Protein AF-A0A351LZL3-F1 (afdb_monomer_lite)

Secondary structure (DSSP, 8-state):
---------S----HHHHHHHHHHH-GGGTGGG--GGG--SHHHHHHHHHHHHSSSHHHHHHHS-HHHHHHHHHHHHS--TT--HHHHHHHHHHHHHHHHHHHHHHHHHHHS-HHHHHHHHHHHHHHHHHTTS--S-GGGGHHHHHHHHHHHTT-S--

pLDDT: mean 90.13, std 15.14, range [32.72, 98.19]

Sequence (158 aa):
MDTGSRVVGPGHLTPEHQALRLLVHRPEEIRDHLVAALFDDPLNRAALGALCDHEDLHSAMEAGDGVVADLLGRLAVQDASDDEPRGILSRLLFLAAERAAVALEAEARLSGDLATYQPSISYLRTWIIGLREAPSDLATIQPLLRWLVDYSEGRVDA

Radius of gyration: 17.65 Å; chains: 1; bounding box: 40×54×44 Å

Structure (mmCIF, N/CA/C/O backbone):
data_AF-A0A351LZL3-F1
#
_entry.id   AF-A0A351LZL3-F1
#
loop_
_atom_site.group_PDB
_atom_site.id
_atom_site.type_symbol
_atom_site.label_atom_id
_atom_site.label_alt_id
_atom_site.label_comp_id
_atom_site.label_asym_id
_atom_site.label_entity_id
_atom_site.label_seq_id
_atom_site.pdbx_PDB_ins_code
_atom_site.Cartn_x
_atom_site.Cartn_y
_atom_site.Cartn_z
_atom_site.occupancy
_atom_site.B_iso_or_equiv
_atom_site.auth_seq_id
_atom_site.auth_comp_id
_atom_site.auth_asym_id
_atom_site.auth_atom_id
_atom_site.pdbx_PDB_model_num
ATOM 1 N N . MET A 1 1 ? -4.016 42.709 -3.988 1.00 40.66 1 MET A N 1
ATOM 2 C CA . MET A 1 1 ? -3.979 41.631 -2.982 1.00 40.66 1 MET A CA 1
ATOM 3 C C . MET A 1 1 ? -3.705 40.357 -3.738 1.00 40.66 1 MET A C 1
ATOM 5 O O . MET A 1 1 ? -4.473 39.999 -4.619 1.00 40.66 1 MET A O 1
ATOM 9 N N . ASP A 1 2 ? -2.522 39.825 -3.484 1.00 34.44 2 ASP A N 1
ATOM 10 C CA . ASP A 1 2 ? -1.861 38.759 -4.220 1.00 34.44 2 ASP A CA 1
ATOM 11 C C . ASP A 1 2 ? -2.610 37.440 -3.982 1.00 34.44 2 ASP A C 1
ATOM 13 O O . ASP A 1 2 ? -2.621 36.910 -2.870 1.00 34.44 2 ASP A O 1
ATOM 17 N N . THR A 1 3 ? -3.321 36.948 -4.995 1.00 39.84 3 THR A N 1
ATOM 18 C CA . THR A 1 3 ? -3.832 35.575 -4.985 1.00 39.84 3 THR A CA 1
ATOM 19 C C . THR A 1 3 ? -2.668 34.711 -5.419 1.00 39.84 3 THR A C 1
ATOM 21 O O . THR A 1 3 ? -2.424 34.521 -6.605 1.00 39.84 3 THR A O 1
ATOM 24 N N . GLY A 1 4 ? -1.894 34.265 -4.428 1.00 32.72 4 GLY A N 1
ATOM 25 C CA . GLY A 1 4 ? -0.757 33.384 -4.627 1.00 32.72 4 GLY A CA 1
ATOM 26 C C . GLY A 1 4 ? -1.191 32.111 -5.343 1.00 32.72 4 GLY A C 1
ATOM 27 O O . GLY A 1 4 ? -1.610 31.141 -4.712 1.00 32.72 4 GLY A O 1
ATOM 28 N N . SER A 1 5 ? -1.063 32.121 -6.669 1.00 38.97 5 SER A N 1
ATOM 29 C CA . SER A 1 5 ? -0.881 30.929 -7.481 1.00 38.97 5 SER A CA 1
ATOM 30 C C . SER A 1 5 ? 0.218 30.110 -6.820 1.00 38.97 5 SER A C 1
ATOM 32 O O . SER A 1 5 ? 1.394 30.471 -6.883 1.00 38.97 5 SER A O 1
ATOM 34 N N . ARG A 1 6 ? -0.152 29.006 -6.160 1.00 43.00 6 ARG A N 1
ATOM 35 C CA . ARG A 1 6 ? 0.808 27.946 -5.853 1.00 43.00 6 ARG A CA 1
ATOM 36 C C . ARG A 1 6 ? 1.287 27.430 -7.198 1.00 43.00 6 ARG A C 1
ATOM 38 O O . ARG A 1 6 ? 0.608 26.642 -7.846 1.00 43.00 6 ARG A O 1
ATOM 45 N N . VAL A 1 7 ? 2.445 27.923 -7.614 1.00 38.62 7 VAL A N 1
ATOM 46 C CA . VAL A 1 7 ? 3.257 27.307 -8.651 1.00 38.62 7 VAL A CA 1
ATOM 47 C C . VAL A 1 7 ? 3.543 25.893 -8.157 1.00 38.62 7 VAL A C 1
ATOM 49 O O . VAL A 1 7 ? 4.369 25.681 -7.272 1.00 38.62 7 VAL A O 1
ATOM 52 N N . VAL A 1 8 ? 2.777 24.926 -8.660 1.00 45.59 8 VAL A N 1
ATOM 53 C CA . VAL A 1 8 ? 3.135 23.516 -8.572 1.00 45.59 8 VAL A CA 1
ATOM 54 C C . VAL A 1 8 ? 4.369 23.394 -9.458 1.00 45.59 8 VAL A C 1
ATOM 56 O O . VAL A 1 8 ? 4.268 23.474 -10.681 1.00 45.59 8 VAL A O 1
ATOM 59 N N . GLY A 1 9 ? 5.545 23.314 -8.829 1.00 35.56 9 GLY A N 1
ATOM 60 C CA . GLY A 1 9 ? 6.779 22.908 -9.504 1.00 35.56 9 GLY A CA 1
ATOM 61 C C . GLY A 1 9 ? 6.600 21.538 -10.175 1.00 35.56 9 GLY A C 1
ATOM 62 O O . GLY A 1 9 ? 5.548 20.921 -9.992 1.00 35.56 9 GLY A O 1
ATOM 63 N N . PRO A 1 10 ? 7.580 21.056 -10.962 1.00 41.34 10 PRO A N 1
ATOM 64 C CA . PRO A 1 10 ? 7.443 19.811 -11.724 1.00 41.34 10 PRO A CA 1
ATOM 65 C C . PRO A 1 10 ? 6.851 18.718 -10.821 1.00 41.34 10 PRO A C 1
ATOM 67 O O . PRO A 1 10 ? 7.323 18.519 -9.704 1.00 41.34 10 PRO A O 1
ATOM 70 N N . GLY A 1 11 ? 5.714 18.169 -11.265 1.00 46.62 11 GLY A N 1
ATOM 71 C CA . GLY A 1 11 ? 4.645 17.643 -10.414 1.00 46.62 11 GLY A CA 1
ATOM 72 C C . GLY A 1 11 ? 5.118 16.790 -9.241 1.00 46.62 11 GLY A C 1
ATOM 73 O O . GLY A 1 11 ? 5.893 15.857 -9.419 1.00 46.62 11 GLY A O 1
ATOM 74 N N . HIS A 1 12 ? 4.618 17.094 -8.040 1.00 58.22 12 HIS A N 1
ATOM 75 C CA . HIS A 1 12 ? 4.830 16.254 -6.866 1.00 58.22 12 HIS A CA 1
ATOM 76 C C . HIS A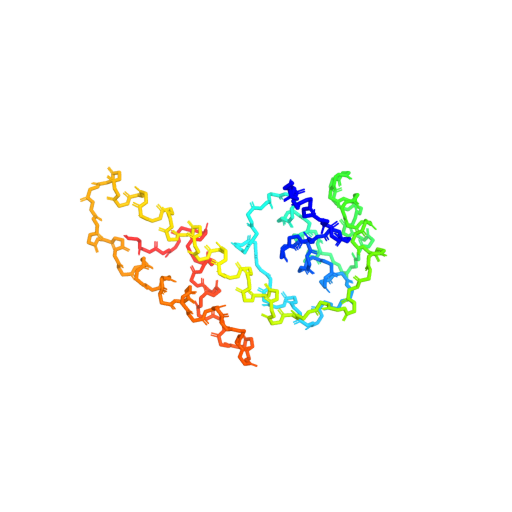 1 12 ? 4.192 14.885 -7.133 1.00 58.22 12 HIS A C 1
ATOM 78 O O . HIS A 1 12 ? 2.976 14.722 -7.009 1.00 58.22 12 HIS A O 1
ATOM 84 N N . LEU A 1 13 ? 5.004 13.932 -7.588 1.00 74.44 13 LEU A N 1
ATOM 85 C CA . LEU A 1 13 ? 4.596 12.547 -7.755 1.00 74.44 13 LEU A CA 1
ATOM 86 C C . LEU A 1 13 ? 4.073 12.043 -6.411 1.00 74.44 13 LEU A C 1
ATOM 88 O O . LEU A 1 13 ? 4.617 12.363 -5.355 1.00 74.44 13 LEU A O 1
ATOM 92 N N . THR A 1 14 ? 2.997 11.263 -6.444 1.00 91.94 14 THR A N 1
ATOM 93 C CA . THR A 1 14 ? 2.515 10.602 -5.229 1.00 91.94 14 THR A CA 1
ATOM 94 C C . THR A 1 14 ? 3.608 9.664 -4.695 1.00 91.94 14 THR A C 1
ATOM 96 O O . THR A 1 14 ? 4.338 9.099 -5.513 1.00 91.94 14 THR A O 1
ATOM 99 N N . PRO A 1 15 ? 3.645 9.368 -3.388 1.00 95.12 15 PRO A N 1
ATOM 100 C CA . PRO A 1 15 ? 4.584 8.400 -2.813 1.00 95.12 15 PRO A CA 1
ATOM 101 C C . PRO A 1 15 ? 4.572 7.028 -3.508 1.00 95.12 15 PRO A C 1
ATOM 103 O O . PRO A 1 15 ? 5.615 6.403 -3.643 1.00 95.12 15 PRO A O 1
ATOM 106 N N . GLU A 1 16 ? 3.414 6.585 -4.010 1.00 97.19 16 GLU A N 1
ATOM 107 C CA . GLU A 1 16 ? 3.283 5.340 -4.781 1.00 97.19 16 GLU A CA 1
ATOM 108 C C . GLU A 1 16 ? 4.069 5.390 -6.097 1.00 97.19 16 GLU A C 1
ATOM 110 O O . GLU A 1 16 ? 4.895 4.522 -6.355 1.00 97.19 16 GLU A O 1
ATOM 115 N N . HIS A 1 17 ? 3.883 6.442 -6.898 1.00 96.44 17 HIS A N 1
ATOM 116 C CA . HIS A 1 17 ? 4.671 6.676 -8.112 1.00 96.44 17 HIS A CA 1
ATOM 117 C C . HIS A 1 17 ? 6.175 6.775 -7.826 1.00 96.44 17 HIS A C 1
ATOM 119 O O . HIS A 1 17 ? 6.964 6.220 -8.585 1.00 96.44 17 HIS A O 1
ATOM 125 N N . GLN A 1 18 ? 6.577 7.450 -6.743 1.00 96.69 18 GLN A N 1
ATOM 126 C CA . GLN A 1 18 ? 7.989 7.516 -6.354 1.00 96.69 18 GLN A CA 1
ATOM 127 C C . GLN A 1 18 ? 8.533 6.129 -5.996 1.00 96.69 18 GLN A C 1
ATOM 129 O O . GLN A 1 18 ? 9.623 5.778 -6.425 1.00 96.69 18 GLN A O 1
ATOM 134 N N . ALA A 1 19 ? 7.764 5.312 -5.271 1.00 97.31 19 ALA A N 1
ATOM 135 C CA . ALA A 1 19 ? 8.158 3.948 -4.936 1.00 97.31 19 ALA A CA 1
ATOM 136 C C . ALA A 1 19 ? 8.277 3.046 -6.169 1.00 97.31 19 ALA A C 1
ATOM 138 O O . ALA A 1 19 ? 9.246 2.303 -6.276 1.00 97.31 19 ALA A O 1
ATOM 139 N N . LEU A 1 20 ? 7.334 3.127 -7.113 1.00 97.50 20 LEU A N 1
ATOM 140 C CA . LEU A 1 20 ? 7.407 2.369 -8.367 1.00 97.50 20 LEU A CA 1
ATOM 141 C C . LEU A 1 20 ? 8.580 2.833 -9.230 1.00 97.50 20 LEU A C 1
ATOM 143 O O . LEU A 1 20 ? 9.312 2.004 -9.759 1.00 97.50 20 LEU A O 1
ATOM 147 N N . ARG A 1 21 ? 8.801 4.149 -9.340 1.00 96.81 21 ARG A N 1
ATOM 148 C CA . ARG A 1 21 ? 9.969 4.707 -10.031 1.00 96.81 21 ARG A CA 1
ATOM 149 C C . ARG A 1 21 ? 11.258 4.192 -9.395 1.00 96.81 21 ARG A C 1
ATOM 151 O O . ARG A 1 21 ? 12.128 3.688 -10.095 1.00 96.81 21 ARG A O 1
ATOM 158 N N . LEU A 1 22 ? 11.361 4.263 -8.073 1.00 96.25 22 LEU A N 1
ATOM 159 C CA . LEU A 1 22 ? 12.517 3.763 -7.347 1.00 96.25 22 LEU A CA 1
ATOM 160 C C . LEU A 1 22 ? 12.711 2.255 -7.557 1.00 96.25 22 LEU A C 1
ATOM 162 O O . LEU A 1 22 ? 13.831 1.831 -7.797 1.00 96.25 22 LEU A O 1
ATOM 166 N N . LEU A 1 23 ? 11.639 1.459 -7.556 1.00 96.81 23 LEU A N 1
ATOM 167 C CA . LEU A 1 23 ? 11.695 0.021 -7.835 1.00 96.81 23 LEU A CA 1
ATOM 168 C C . LEU A 1 23 ? 12.197 -0.287 -9.255 1.00 96.81 23 LEU A C 1
ATOM 170 O O . LEU A 1 23 ? 12.903 -1.273 -9.444 1.00 96.81 23 LEU A O 1
ATOM 174 N N . VAL A 1 24 ? 11.858 0.546 -10.243 1.00 96.31 24 VAL A N 1
ATOM 175 C CA . VAL A 1 24 ? 12.344 0.404 -11.626 1.00 96.31 24 VAL A CA 1
ATOM 176 C C . VAL A 1 24 ? 13.842 0.704 -11.736 1.00 96.31 24 VAL A C 1
ATOM 178 O O . VAL A 1 24 ? 14.549 0.004 -12.455 1.00 96.31 24 VAL A O 1
ATOM 181 N N . HIS A 1 25 ? 14.330 1.734 -11.040 1.00 96.06 25 HIS A N 1
ATOM 182 C CA . HIS A 1 25 ? 15.710 2.219 -11.195 1.00 96.06 25 HIS A CA 1
ATOM 183 C C . HIS A 1 25 ? 16.710 1.621 -10.197 1.00 96.06 25 HIS A C 1
ATOM 185 O O . HIS A 1 25 ? 17.878 1.460 -10.538 1.00 96.06 25 HIS A O 1
ATOM 191 N N . ARG A 1 26 ? 16.276 1.348 -8.963 1.00 94.88 26 ARG A N 1
ATOM 192 C CA . ARG A 1 26 ? 17.094 0.918 -7.810 1.00 94.88 26 ARG A CA 1
ATOM 193 C C . ARG A 1 26 ? 16.338 -0.134 -6.974 1.00 94.88 26 ARG A C 1
ATOM 195 O O . ARG A 1 26 ? 16.003 0.115 -5.810 1.00 94.88 26 ARG A O 1
ATOM 202 N N . PRO A 1 27 ? 15.977 -1.293 -7.564 1.00 94.25 27 PRO A N 1
ATOM 203 C CA . PRO A 1 27 ? 15.101 -2.282 -6.932 1.00 94.25 27 PRO A CA 1
ATOM 204 C C . PRO A 1 27 ? 15.617 -2.788 -5.581 1.00 94.25 27 PRO A C 1
ATOM 206 O O . PRO A 1 27 ? 14.828 -2.980 -4.657 1.00 94.25 27 PRO A O 1
ATOM 209 N N . GLU A 1 28 ? 16.925 -2.977 -5.443 1.00 93.56 28 GLU A N 1
ATOM 210 C CA . GLU A 1 28 ? 17.590 -3.474 -4.237 1.00 93.56 28 GLU A CA 1
ATOM 211 C C . GLU A 1 28 ? 17.378 -2.595 -2.997 1.00 93.56 28 GLU A C 1
ATOM 213 O O . GLU A 1 28 ? 17.462 -3.093 -1.877 1.00 93.56 28 GLU A O 1
ATOM 218 N N . GLU A 1 29 ? 17.070 -1.306 -3.169 1.00 94.38 29 GLU A N 1
ATOM 219 C CA . GLU A 1 29 ? 16.880 -0.382 -2.047 1.00 94.38 29 GLU A CA 1
ATOM 220 C C . GLU A 1 29 ? 15.487 -0.478 -1.408 1.00 94.38 29 GLU A C 1
ATOM 222 O O . GLU A 1 29 ? 15.309 -0.070 -0.257 1.00 94.38 29 GLU A O 1
ATOM 227 N N . ILE A 1 30 ? 14.480 -0.981 -2.136 1.00 93.69 30 ILE A N 1
ATOM 228 C CA . ILE A 1 30 ? 13.077 -0.878 -1.703 1.00 93.69 30 ILE A CA 1
ATOM 229 C C . ILE A 1 30 ? 12.240 -2.149 -1.897 1.00 93.69 30 ILE A C 1
ATOM 231 O O . ILE A 1 30 ? 11.253 -2.319 -1.179 1.00 93.69 30 ILE A O 1
ATOM 235 N N . ARG A 1 31 ? 12.623 -3.058 -2.808 1.00 93.81 31 ARG A N 1
ATOM 236 C CA . ARG A 1 31 ? 11.820 -4.228 -3.220 1.00 93.81 31 ARG A CA 1
ATOM 237 C C . ARG A 1 31 ? 11.280 -5.035 -2.041 1.00 93.81 31 ARG A C 1
ATOM 239 O O . ARG A 1 31 ? 10.083 -5.292 -1.994 1.00 93.81 31 ARG A O 1
ATOM 246 N N . ASP A 1 32 ? 12.125 -5.347 -1.063 1.00 93.12 32 ASP A N 1
ATOM 247 C CA . ASP A 1 32 ? 11.763 -6.197 0.083 1.00 93.12 32 ASP A CA 1
ATOM 248 C C . ASP A 1 32 ? 10.723 -5.568 1.032 1.00 93.12 32 ASP A C 1
ATOM 250 O O . ASP A 1 32 ? 10.187 -6.241 1.914 1.00 93.12 32 ASP A O 1
ATOM 254 N N . HIS A 1 33 ? 10.428 -4.278 0.864 1.00 94.94 33 HIS A N 1
ATOM 255 C CA . HIS A 1 33 ? 9.513 -3.516 1.712 1.00 94.94 33 HIS A CA 1
ATOM 256 C C . HIS A 1 33 ? 8.228 -3.097 0.983 1.00 94.94 33 HIS A C 1
ATOM 258 O O . HIS A 1 33 ? 7.315 -2.572 1.625 1.00 94.94 33 HIS A O 1
ATOM 264 N N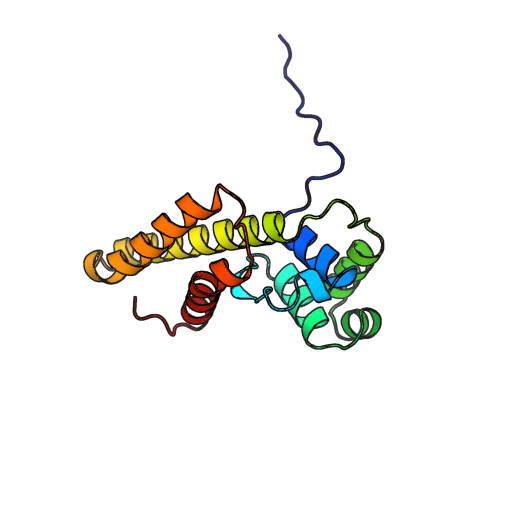 . LEU A 1 34 ? 8.134 -3.306 -0.336 1.00 96.31 34 LEU A N 1
ATOM 265 C CA . LEU A 1 34 ? 6.940 -2.965 -1.106 1.00 96.31 34 LEU A CA 1
ATOM 266 C C . LEU A 1 34 ? 5.964 -4.134 -1.138 1.00 96.31 34 LEU A C 1
ATOM 268 O O . LEU A 1 34 ? 6.244 -5.200 -1.672 1.00 96.31 34 LEU A O 1
ATOM 272 N N . VAL A 1 35 ? 4.775 -3.891 -0.596 1.00 95.62 35 VAL A N 1
ATOM 273 C CA . VAL A 1 35 ? 3.655 -4.833 -0.612 1.00 95.62 35 VAL A CA 1
ATOM 274 C C . VAL A 1 35 ? 2.403 -4.131 -1.119 1.00 95.62 35 VAL A C 1
ATOM 276 O O . VAL A 1 35 ? 2.226 -2.924 -0.928 1.00 95.62 35 VAL A O 1
ATOM 279 N N . ALA A 1 36 ? 1.495 -4.899 -1.718 1.00 96.12 36 ALA A N 1
ATOM 280 C CA . ALA A 1 36 ? 0.258 -4.392 -2.308 1.00 96.12 36 ALA A CA 1
ATOM 281 C C . ALA A 1 36 ? -0.611 -3.564 -1.337 1.00 96.12 36 ALA A C 1
ATOM 283 O O . ALA A 1 36 ? -1.298 -2.642 -1.774 1.00 96.12 36 ALA A O 1
ATOM 284 N N . ALA A 1 37 ? -0.551 -3.854 -0.029 1.00 96.25 37 ALA A N 1
ATOM 285 C CA . ALA A 1 37 ? -1.293 -3.142 1.016 1.00 96.25 37 ALA A CA 1
ATOM 286 C C . ALA A 1 37 ? -0.879 -1.664 1.183 1.00 96.25 37 ALA A C 1
ATOM 288 O O . ALA A 1 37 ? -1.656 -0.850 1.691 1.00 96.25 37 ALA A O 1
ATOM 289 N N . LEU A 1 38 ? 0.328 -1.287 0.741 1.00 97.56 38 LEU A N 1
ATOM 290 C CA . LEU A 1 38 ? 0.793 0.104 0.799 1.00 97.56 38 LEU A CA 1
ATOM 291 C C . LEU A 1 38 ? 0.123 0.993 -0.252 1.00 97.56 38 LEU A C 1
ATOM 293 O O . LEU A 1 38 ? -0.043 2.191 -0.022 1.00 97.56 38 LEU A O 1
ATOM 297 N N . PHE A 1 39 ? -0.293 0.396 -1.365 1.00 97.62 39 PHE A N 1
ATOM 298 C CA . PHE A 1 39 ? -0.859 1.085 -2.513 1.00 97.62 39 PHE A CA 1
ATOM 299 C C . PHE A 1 39 ? -2.373 1.168 -2.376 1.00 97.62 39 PHE A C 1
ATOM 301 O O . PHE A 1 39 ? -3.026 0.157 -2.117 1.00 97.62 39 PHE A O 1
ATOM 308 N N . ASP A 1 40 ? -2.935 2.358 -2.542 1.00 96.06 40 ASP A N 1
ATOM 309 C CA . ASP A 1 40 ? -4.377 2.587 -2.617 1.00 96.06 40 ASP A CA 1
ATOM 310 C C . ASP A 1 40 ? -4.862 2.452 -4.066 1.00 96.06 40 ASP A C 1
ATOM 312 O O . ASP A 1 40 ? -5.826 1.727 -4.336 1.00 96.06 40 ASP A O 1
ATOM 316 N N . ASP A 1 41 ? -4.127 3.066 -5.001 1.00 96.44 41 ASP A N 1
ATOM 317 C CA . ASP A 1 41 ? -4.470 3.098 -6.421 1.00 96.44 41 ASP A CA 1
ATOM 318 C C . ASP A 1 41 ? -4.349 1.693 -7.060 1.00 96.44 41 ASP A C 1
ATOM 320 O O . ASP A 1 41 ? -3.271 1.080 -7.032 1.00 96.44 41 ASP A O 1
ATOM 324 N N . PRO A 1 42 ? -5.434 1.155 -7.656 1.00 95.44 42 PRO A N 1
ATOM 325 C CA . PRO A 1 42 ? -5.415 -0.153 -8.306 1.00 95.44 42 PRO A CA 1
ATOM 326 C C . PRO A 1 42 ? -4.398 -0.280 -9.446 1.00 95.44 42 PRO A C 1
ATOM 328 O O . PRO A 1 42 ? -3.812 -1.351 -9.601 1.00 95.44 42 PRO A O 1
ATOM 331 N N . LEU A 1 43 ? -4.166 0.784 -10.222 1.00 96.25 43 LEU A N 1
ATOM 332 C CA . LEU A 1 43 ? -3.196 0.789 -11.319 1.00 96.25 43 LEU A CA 1
ATOM 333 C C . LEU A 1 43 ? -1.770 0.679 -10.775 1.00 96.25 43 LEU A C 1
ATOM 335 O O . LEU A 1 43 ? -0.978 -0.119 -11.272 1.00 96.25 43 LEU A O 1
ATOM 339 N N . ASN A 1 44 ? -1.451 1.429 -9.720 1.00 97.25 44 ASN A N 1
ATOM 340 C CA . ASN A 1 44 ? -0.131 1.361 -9.093 1.00 97.25 44 ASN A CA 1
ATOM 341 C C . ASN A 1 44 ? 0.117 -0.008 -8.447 1.00 97.25 44 ASN A C 1
ATOM 343 O O . ASN A 1 44 ? 1.224 -0.539 -8.526 1.00 97.25 44 ASN A O 1
ATOM 347 N N . ARG A 1 45 ? -0.921 -0.615 -7.858 1.00 96.69 45 ARG A N 1
ATOM 348 C CA . ARG A 1 45 ? -0.854 -1.981 -7.323 1.00 96.69 45 ARG A CA 1
ATOM 349 C C . ARG A 1 45 ? -0.622 -3.018 -8.426 1.00 96.69 45 ARG A C 1
ATOM 351 O O . ARG A 1 45 ? 0.178 -3.928 -8.233 1.00 96.69 45 ARG A O 1
ATOM 358 N N . ALA A 1 46 ? -1.284 -2.873 -9.574 1.00 96.69 46 ALA A N 1
ATOM 359 C CA . ALA A 1 46 ? -1.063 -3.739 -10.732 1.00 96.69 46 ALA A CA 1
ATOM 360 C C . ALA A 1 46 ? 0.362 -3.590 -11.291 1.00 96.69 46 ALA A C 1
ATOM 362 O O . ALA A 1 46 ? 1.016 -4.589 -11.579 1.00 96.69 46 ALA A O 1
ATOM 363 N N . ALA A 1 47 ? 0.876 -2.359 -11.366 1.00 97.06 47 ALA A N 1
ATOM 364 C CA . ALA A 1 47 ? 2.252 -2.092 -11.776 1.00 97.06 47 ALA A CA 1
ATOM 365 C C . ALA A 1 47 ? 3.288 -2.667 -10.794 1.00 97.06 47 ALA A C 1
ATOM 367 O O . ALA A 1 47 ? 4.283 -3.236 -11.238 1.00 97.06 47 ALA A O 1
ATOM 368 N N . LEU A 1 48 ? 3.046 -2.582 -9.477 1.00 97.50 48 LEU A N 1
ATOM 369 C CA . LEU A 1 48 ? 3.872 -3.269 -8.478 1.00 97.50 48 LEU A CA 1
ATOM 370 C C . LEU A 1 48 ? 3.894 -4.780 -8.737 1.00 97.50 48 LEU A C 1
ATOM 372 O O . LEU A 1 48 ? 4.971 -5.361 -8.794 1.00 97.50 48 LEU A O 1
ATOM 376 N N . GLY A 1 49 ? 2.719 -5.397 -8.910 1.00 96.19 49 GLY A N 1
ATOM 377 C CA . GLY A 1 49 ? 2.606 -6.829 -9.196 1.00 96.19 49 GLY A CA 1
ATOM 378 C C . GLY A 1 49 ? 3.413 -7.229 -10.429 1.00 96.19 49 GLY A C 1
ATOM 379 O O . GLY A 1 49 ? 4.268 -8.103 -10.344 1.00 96.19 49 GLY A O 1
ATOM 380 N N . ALA A 1 50 ? 3.248 -6.501 -11.538 1.00 96.44 50 ALA A N 1
ATOM 381 C CA . ALA A 1 50 ? 4.007 -6.743 -12.762 1.00 96.44 50 ALA A CA 1
ATOM 382 C C . ALA A 1 50 ? 5.531 -6.686 -12.539 1.00 96.44 50 ALA A C 1
ATOM 384 O O . ALA A 1 50 ? 6.245 -7.563 -13.020 1.00 96.44 50 ALA A O 1
ATOM 385 N N . LEU A 1 51 ? 6.028 -5.699 -11.781 1.00 96.25 51 LEU A N 1
ATOM 386 C CA . LEU A 1 51 ? 7.455 -5.553 -11.458 1.00 96.25 51 LEU A CA 1
ATOM 387 C C . LEU A 1 51 ? 7.986 -6.619 -10.486 1.00 96.25 51 LEU A C 1
ATOM 389 O O . LEU A 1 51 ? 9.180 -6.906 -10.498 1.00 96.25 51 LEU A O 1
ATOM 393 N N . CYS A 1 52 ? 7.136 -7.170 -9.619 1.00 94.19 52 CYS A N 1
ATOM 394 C CA . CYS A 1 52 ? 7.511 -8.228 -8.680 1.00 94.19 52 CYS A CA 1
ATOM 395 C C . CYS A 1 52 ? 7.478 -9.623 -9.319 1.00 94.19 52 CYS A C 1
ATOM 397 O O . CYS A 1 52 ? 8.287 -10.474 -8.952 1.00 94.19 52 CYS A O 1
ATOM 399 N N . ASP A 1 53 ? 6.569 -9.846 -10.268 1.00 94.94 53 ASP A N 1
ATOM 400 C CA . ASP A 1 53 ? 6.340 -11.151 -10.895 1.00 94.94 53 ASP A CA 1
ATOM 401 C C . ASP A 1 53 ? 7.299 -11.440 -12.064 1.00 94.94 53 ASP A C 1
ATOM 403 O O . ASP A 1 53 ? 7.380 -12.577 -12.532 1.00 94.94 53 ASP A O 1
ATOM 407 N N . HIS A 1 54 ? 8.038 -10.430 -12.536 1.00 94.56 54 HIS A N 1
ATOM 408 C CA . HIS A 1 54 ? 8.922 -10.529 -13.698 1.00 94.56 54 HIS A CA 1
ATOM 409 C C . HIS A 1 54 ? 10.355 -10.111 -13.3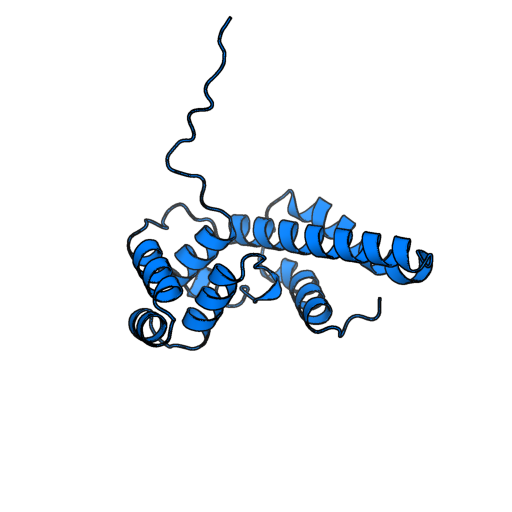60 1.00 94.56 54 HIS A C 1
ATOM 411 O O . HIS A 1 54 ? 10.602 -9.265 -12.504 1.00 94.56 54 HIS A O 1
ATOM 417 N N . GLU A 1 55 ? 11.318 -10.719 -14.054 1.00 87.56 55 GLU A N 1
ATOM 418 C CA . GLU A 1 55 ? 12.748 -10.502 -13.809 1.00 87.56 55 GLU A CA 1
ATOM 419 C C . GLU A 1 55 ? 13.217 -9.105 -14.242 1.00 87.56 55 GLU A C 1
ATOM 421 O O . GLU A 1 55 ? 14.052 -8.495 -13.572 1.00 87.56 55 GLU A O 1
ATOM 426 N N . ASP A 1 56 ? 12.652 -8.585 -15.334 1.00 92.31 56 ASP A N 1
ATOM 427 C CA . ASP A 1 56 ? 13.007 -7.291 -15.902 1.00 92.31 56 ASP A CA 1
ATOM 428 C C . ASP A 1 56 ? 11.785 -6.448 -16.296 1.00 92.31 56 ASP A C 1
ATOM 430 O O . ASP A 1 56 ? 10.656 -6.926 -16.441 1.00 92.31 56 ASP A O 1
ATOM 434 N N . LEU A 1 57 ? 12.039 -5.149 -16.471 1.00 92.62 57 LEU A N 1
ATOM 435 C CA . LEU A 1 57 ? 11.026 -4.157 -16.820 1.00 92.62 57 LEU A CA 1
ATOM 436 C C . LEU A 1 57 ? 10.331 -4.471 -18.151 1.00 92.62 57 LEU A C 1
ATOM 438 O O . LEU A 1 57 ? 9.134 -4.229 -18.281 1.00 92.62 57 LEU A O 1
ATOM 442 N N . HIS A 1 58 ? 11.065 -4.982 -19.141 1.00 93.62 58 HIS A N 1
ATOM 443 C CA . HIS A 1 58 ? 10.495 -5.252 -20.457 1.00 93.62 58 HIS A CA 1
ATOM 444 C C . HIS A 1 58 ? 9.443 -6.361 -20.372 1.00 93.62 58 HIS A C 1
ATOM 446 O O . HIS A 1 58 ? 8.328 -6.194 -20.860 1.00 93.62 58 HIS A O 1
ATOM 452 N N . SER A 1 59 ? 9.763 -7.439 -19.663 1.00 94.69 59 SER A N 1
ATOM 453 C CA . SER A 1 59 ? 8.856 -8.551 -19.390 1.00 94.69 59 SER A CA 1
ATOM 454 C C . SER A 1 59 ? 7.638 -8.100 -18.576 1.00 94.69 59 SER A C 1
ATOM 456 O O . SER A 1 59 ? 6.515 -8.489 -18.889 1.00 94.69 59 SER A O 1
ATOM 458 N N . ALA A 1 60 ? 7.835 -7.222 -17.585 1.00 94.44 60 ALA A N 1
ATOM 459 C CA . ALA A 1 60 ? 6.738 -6.631 -16.815 1.00 94.44 60 ALA A CA 1
ATOM 460 C C . ALA A 1 60 ? 5.787 -5.784 -17.687 1.00 94.44 60 ALA A C 1
ATOM 462 O O . ALA A 1 60 ? 4.573 -5.814 -17.489 1.00 94.44 60 ALA A O 1
ATOM 463 N N . MET A 1 61 ? 6.323 -5.041 -18.662 1.00 94.69 61 MET A N 1
ATOM 464 C CA . MET A 1 61 ? 5.525 -4.253 -19.608 1.00 94.69 61 MET A CA 1
ATOM 465 C C . MET A 1 61 ? 4.739 -5.133 -20.584 1.00 94.69 61 MET A C 1
ATOM 467 O O . MET A 1 61 ? 3.576 -4.843 -20.836 1.00 94.69 61 MET A O 1
ATOM 471 N N . GLU A 1 62 ? 5.345 -6.202 -21.108 1.00 94.38 62 GLU A N 1
ATOM 472 C CA . GLU A 1 62 ? 4.682 -7.132 -22.039 1.00 94.38 62 GLU A CA 1
ATOM 473 C C . GLU A 1 62 ? 3.547 -7.925 -21.374 1.00 94.38 62 GLU A C 1
ATOM 475 O O . GLU A 1 62 ? 2.544 -8.237 -22.015 1.00 94.38 62 GLU A O 1
ATOM 480 N N . ALA A 1 63 ? 3.696 -8.261 -20.090 1.00 89.94 63 ALA A N 1
ATOM 481 C CA . ALA A 1 63 ? 2.674 -8.977 -19.330 1.00 89.94 63 ALA A CA 1
ATOM 482 C C . ALA A 1 63 ? 1.550 -8.068 -18.802 1.00 89.94 63 ALA A C 1
ATOM 484 O O . ALA A 1 63 ? 0.448 -8.548 -18.523 1.00 89.94 63 ALA A O 1
ATOM 485 N N . GLY A 1 64 ? 1.830 -6.774 -18.629 1.00 86.50 64 GLY A N 1
ATOM 486 C CA . GLY A 1 64 ? 0.857 -5.782 -18.186 1.00 86.50 64 GLY A CA 1
ATOM 487 C C . GLY A 1 64 ? -0.207 -5.478 -19.242 1.00 86.50 64 GLY A C 1
ATOM 488 O O . GLY A 1 64 ? -0.019 -5.691 -20.439 1.00 86.50 64 GLY A O 1
ATOM 489 N N . ASP A 1 65 ? -1.342 -4.927 -18.808 1.00 90.50 65 ASP A N 1
ATOM 490 C CA . ASP A 1 65 ? -2.259 -4.295 -19.756 1.00 90.50 65 ASP A CA 1
ATOM 491 C C . ASP A 1 65 ? -1.646 -3.003 -20.333 1.00 90.50 65 ASP A C 1
ATOM 49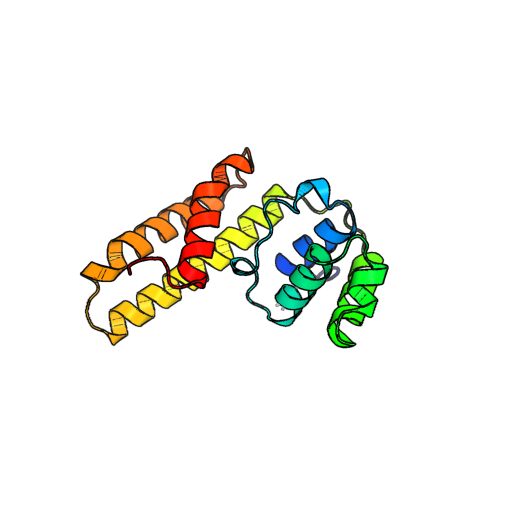3 O O . ASP A 1 65 ? -0.639 -2.489 -19.839 1.00 90.50 65 ASP A O 1
ATOM 497 N N . GLY A 1 66 ? -2.261 -2.448 -21.383 1.00 92.94 66 GLY A N 1
ATOM 498 C CA . GLY A 1 66 ? -1.729 -1.253 -22.047 1.00 92.94 66 GLY A CA 1
ATOM 499 C C . GLY A 1 66 ? -1.548 -0.050 -21.111 1.00 92.94 66 GLY A C 1
ATOM 500 O O . GLY A 1 66 ? -0.641 0.748 -21.318 1.00 92.94 66 GLY A O 1
ATOM 501 N N . VAL A 1 67 ? -2.351 0.066 -20.048 1.00 95.50 67 VAL A N 1
ATOM 502 C CA . VAL A 1 67 ? -2.260 1.183 -19.095 1.00 95.50 67 VAL A CA 1
ATOM 503 C C . VAL A 1 67 ? -1.100 0.973 -18.119 1.00 95.50 67 VAL A C 1
ATOM 505 O O . VAL A 1 67 ? -0.374 1.922 -17.812 1.00 95.50 67 VAL A O 1
ATOM 508 N N . VAL A 1 68 ? -0.895 -0.261 -17.651 1.00 96.25 68 VAL A N 1
ATOM 509 C CA . VAL A 1 68 ? 0.259 -0.647 -16.827 1.00 96.25 68 VAL A CA 1
ATOM 510 C C . VAL A 1 68 ? 1.554 -0.471 -17.617 1.00 96.25 68 VAL A C 1
ATOM 512 O O . VAL A 1 68 ? 2.478 0.173 -17.120 1.00 96.25 68 VAL A O 1
ATOM 515 N N . ALA A 1 69 ? 1.610 -0.963 -18.856 1.00 96.12 69 ALA A N 1
ATOM 516 C CA . ALA A 1 69 ? 2.772 -0.809 -19.729 1.00 96.12 69 ALA A CA 1
ATOM 517 C C . ALA A 1 69 ? 3.113 0.673 -19.969 1.00 96.12 69 ALA A C 1
ATOM 519 O O . ALA A 1 69 ? 4.271 1.074 -19.823 1.00 96.12 69 ALA A O 1
ATOM 520 N N . ASP A 1 70 ? 2.107 1.512 -20.242 1.00 96.81 70 ASP A N 1
ATOM 521 C CA . ASP A 1 70 ? 2.279 2.959 -20.412 1.00 96.81 70 ASP A CA 1
ATOM 522 C C . ASP A 1 70 ? 2.792 3.648 -19.136 1.00 96.81 70 ASP A C 1
ATOM 524 O O . ASP A 1 70 ? 3.621 4.564 -19.198 1.00 96.81 70 ASP A O 1
ATOM 528 N N . LEU A 1 71 ? 2.311 3.242 -17.957 1.00 96.50 71 LEU A N 1
ATOM 529 C CA . LEU A 1 71 ? 2.817 3.752 -16.682 1.00 96.50 71 LEU A CA 1
ATOM 530 C C . LEU A 1 71 ? 4.284 3.359 -16.477 1.00 96.50 71 LEU A C 1
ATOM 532 O O . LEU A 1 71 ? 5.109 4.237 -16.217 1.00 96.50 71 LEU A O 1
ATOM 536 N N . LEU A 1 72 ? 4.616 2.078 -16.632 1.00 96.81 72 LEU A N 1
ATOM 537 C CA . LEU A 1 72 ? 5.976 1.564 -16.472 1.00 96.81 72 LEU A CA 1
ATOM 538 C C . LEU A 1 72 ? 6.955 2.236 -17.445 1.00 96.81 72 LEU A C 1
ATOM 540 O O . LEU A 1 72 ? 8.018 2.695 -17.023 1.00 96.81 72 LEU A O 1
ATOM 544 N N . GLY A 1 73 ? 6.564 2.407 -18.711 1.00 96.25 73 GLY A N 1
ATOM 545 C CA . GLY A 1 73 ? 7.363 3.113 -19.713 1.00 96.25 73 GLY A CA 1
ATOM 546 C C . GLY A 1 73 ? 7.643 4.573 -19.341 1.00 96.25 73 GLY A C 1
ATOM 547 O O . GLY A 1 73 ? 8.758 5.060 -19.528 1.00 96.25 73 GLY A O 1
ATOM 548 N N . ARG A 1 74 ? 6.667 5.278 -18.748 1.00 95.75 74 ARG A N 1
ATOM 549 C CA . ARG A 1 74 ? 6.878 6.644 -18.236 1.00 95.75 74 ARG A CA 1
ATOM 550 C C . ARG A 1 74 ? 7.797 6.677 -17.018 1.00 95.75 74 ARG A C 1
ATOM 552 O O . ARG A 1 74 ? 8.629 7.575 -16.934 1.00 95.75 74 ARG A O 1
ATOM 559 N N . LEU A 1 75 ? 7.651 5.745 -16.078 1.00 95.62 75 LEU A N 1
ATOM 560 C CA . LEU A 1 75 ? 8.492 5.685 -14.875 1.00 95.62 75 LEU A CA 1
ATOM 561 C C . LEU A 1 75 ? 9.957 5.387 -15.226 1.00 95.62 75 LEU A C 1
ATOM 563 O O . LEU A 1 75 ? 10.862 5.982 -14.643 1.00 95.62 75 LEU A O 1
ATOM 567 N N . ALA A 1 76 ? 10.186 4.542 -16.230 1.00 95.50 76 ALA A N 1
ATOM 568 C CA . ALA A 1 76 ? 11.517 4.155 -16.690 1.00 95.50 76 ALA A CA 1
ATOM 569 C C . ALA A 1 76 ? 12.368 5.322 -17.212 1.00 95.50 76 ALA A C 1
ATOM 571 O O . ALA A 1 76 ? 13.591 5.281 -17.121 1.00 95.50 76 ALA A O 1
ATOM 572 N N . VAL A 1 77 ? 11.741 6.374 -17.746 1.00 96.00 77 VAL A N 1
ATOM 573 C CA . VAL A 1 77 ? 12.450 7.554 -18.275 1.00 96.00 77 VAL A CA 1
ATOM 574 C C . VAL A 1 77 ? 12.518 8.721 -17.288 1.00 96.00 77 VAL A C 1
ATOM 576 O O . VAL A 1 77 ? 13.172 9.724 -17.567 1.00 96.00 77 VAL A O 1
ATOM 579 N N . GLN A 1 78 ? 11.827 8.629 -16.150 1.00 94.06 78 GLN A N 1
ATOM 580 C CA . GLN A 1 78 ? 11.879 9.652 -15.110 1.00 94.06 78 GLN A CA 1
ATOM 581 C C . GLN A 1 78 ? 13.138 9.493 -14.264 1.00 94.06 78 GLN A C 1
ATOM 583 O O . GLN A 1 78 ? 13.469 8.387 -13.852 1.00 94.06 78 GLN A O 1
ATOM 588 N N . ASP A 1 79 ? 13.791 10.608 -13.941 1.00 90.00 79 ASP A N 1
ATOM 589 C CA . ASP A 1 79 ? 14.913 10.600 -13.004 1.00 90.00 79 ASP A CA 1
ATOM 590 C C . ASP A 1 79 ? 14.435 10.233 -11.591 1.00 90.00 79 ASP A C 1
ATOM 592 O O . ASP A 1 79 ? 13.420 10.754 -11.122 1.00 90.00 79 ASP A O 1
ATOM 596 N N . ALA A 1 80 ? 15.163 9.328 -10.942 1.00 90.50 80 ALA A N 1
ATOM 597 C CA . ALA A 1 80 ? 14.900 8.803 -9.604 1.00 90.50 80 ALA A CA 1
ATOM 598 C C . ALA A 1 80 ? 16.033 9.135 -8.618 1.00 90.50 80 ALA A C 1
ATOM 600 O O . ALA A 1 80 ? 16.043 8.606 -7.508 1.00 90.50 80 ALA A O 1
ATOM 601 N N . SER A 1 81 ? 17.010 9.953 -9.021 1.00 88.06 81 SER A N 1
ATOM 602 C CA . SER A 1 81 ? 18.211 10.254 -8.231 1.00 88.06 81 SER A CA 1
ATOM 603 C C . SER A 1 81 ? 17.902 10.893 -6.870 1.00 88.06 81 SER A C 1
ATOM 605 O O . SER A 1 81 ? 18.527 10.540 -5.874 1.00 88.06 81 SER A O 1
ATOM 607 N N . ASP A 1 82 ? 16.885 11.755 -6.813 1.00 88.38 82 ASP A N 1
ATOM 608 C CA . ASP A 1 82 ? 16.462 12.466 -5.598 1.00 88.38 82 ASP A CA 1
ATOM 609 C C . ASP A 1 82 ? 15.496 11.665 -4.697 1.00 88.38 82 ASP A C 1
ATOM 611 O O . ASP A 1 82 ? 15.095 12.141 -3.631 1.00 88.38 82 ASP A O 1
ATOM 615 N N . ASP A 1 83 ? 15.070 10.464 -5.107 1.00 93.06 83 ASP A N 1
ATOM 616 C CA . ASP A 1 83 ? 14.140 9.653 -4.317 1.00 93.06 83 ASP A CA 1
ATOM 617 C C . ASP A 1 83 ? 14.853 9.012 -3.111 1.00 93.06 83 ASP A C 1
ATOM 619 O O . ASP A 1 83 ? 15.712 8.147 -3.266 1.00 93.06 83 ASP A O 1
ATOM 623 N N . GLU A 1 84 ? 14.476 9.403 -1.891 1.00 93.81 84 GLU A N 1
ATOM 624 C CA . GLU A 1 84 ? 14.987 8.799 -0.650 1.00 93.81 84 GLU A CA 1
ATOM 625 C C . GLU A 1 84 ? 14.077 7.630 -0.211 1.00 93.81 84 GLU A C 1
ATOM 627 O O . GLU A 1 84 ? 12.933 7.877 0.204 1.00 93.81 84 GLU A O 1
ATOM 632 N N . PRO A 1 85 ? 14.561 6.368 -0.217 1.00 94.00 85 PRO A N 1
ATOM 633 C CA . PRO A 1 85 ? 13.734 5.185 0.051 1.00 94.00 85 PRO A CA 1
ATOM 634 C C . PRO A 1 85 ? 13.002 5.251 1.393 1.00 94.00 85 PRO A C 1
ATOM 636 O O . PRO A 1 85 ? 11.812 4.945 1.483 1.00 94.00 85 PRO A O 1
ATOM 639 N N . ARG A 1 86 ? 13.691 5.710 2.447 1.00 94.56 86 ARG A N 1
ATOM 640 C CA . ARG A 1 86 ? 13.123 5.811 3.801 1.00 94.56 86 ARG A CA 1
ATOM 641 C C . ARG A 1 86 ? 12.004 6.836 3.890 1.00 94.56 86 ARG A C 1
ATOM 643 O O . ARG A 1 86 ? 10.998 6.586 4.551 1.00 94.56 86 ARG A O 1
ATOM 650 N N . GLY A 1 87 ? 12.160 7.974 3.217 1.00 94.38 87 GLY A N 1
ATOM 651 C CA . GLY A 1 87 ? 11.130 9.009 3.164 1.00 94.38 87 GLY A CA 1
ATOM 652 C C . GLY A 1 87 ? 9.878 8.512 2.445 1.00 94.38 87 GLY A C 1
ATOM 653 O O . GLY A 1 87 ? 8.765 8.685 2.945 1.00 94.38 87 GLY A O 1
ATOM 654 N N . ILE A 1 88 ? 10.069 7.830 1.314 1.00 95.56 88 ILE A N 1
ATOM 655 C CA . ILE A 1 88 ? 8.982 7.266 0.508 1.00 95.56 88 ILE A CA 1
ATOM 656 C C . ILE A 1 88 ? 8.241 6.171 1.281 1.00 95.56 88 ILE A C 1
ATOM 658 O O . ILE A 1 88 ? 7.019 6.247 1.418 1.00 95.56 88 ILE A O 1
ATOM 662 N N . LEU A 1 89 ? 8.959 5.194 1.845 1.00 96.00 89 LEU A N 1
ATOM 663 C CA . LEU A 1 89 ? 8.357 4.111 2.628 1.00 96.00 89 LEU A CA 1
ATOM 664 C C . LEU A 1 89 ? 7.635 4.632 3.869 1.00 96.00 89 LEU A C 1
ATOM 666 O O . LEU A 1 89 ? 6.509 4.209 4.131 1.00 96.00 89 LEU A O 1
ATOM 670 N N . SER A 1 90 ? 8.227 5.584 4.599 1.00 95.50 90 SER A N 1
ATOM 671 C CA . SER A 1 90 ? 7.562 6.206 5.749 1.00 95.50 90 SER A CA 1
ATOM 672 C C . SER A 1 90 ? 6.234 6.843 5.341 1.00 95.50 90 SER A C 1
ATOM 674 O O . SER A 1 90 ? 5.198 6.641 5.981 1.00 95.50 90 SER A O 1
ATOM 676 N N . ARG A 1 91 ? 6.231 7.558 4.209 1.00 96.25 91 ARG A N 1
ATOM 677 C CA . ARG A 1 91 ? 5.028 8.210 3.702 1.00 96.25 91 ARG A CA 1
ATOM 678 C C . ARG A 1 91 ? 3.973 7.210 3.221 1.00 96.25 91 ARG A C 1
ATOM 680 O O . ARG A 1 91 ? 2.793 7.433 3.489 1.00 96.25 91 ARG A O 1
ATOM 687 N N . LEU A 1 92 ? 4.370 6.126 2.556 1.00 97.38 92 LEU A N 1
ATOM 688 C CA . LEU A 1 92 ? 3.462 5.046 2.153 1.00 97.38 92 LEU A CA 1
ATOM 689 C C . LEU A 1 92 ? 2.819 4.360 3.360 1.00 97.38 92 LEU A C 1
ATOM 691 O O . LEU A 1 92 ? 1.599 4.217 3.408 1.00 97.38 92 LEU A O 1
ATOM 695 N N . LEU A 1 93 ? 3.620 3.999 4.362 1.00 97.69 93 LEU A N 1
ATOM 696 C CA . LEU A 1 93 ? 3.137 3.384 5.599 1.00 97.69 93 LEU A CA 1
ATOM 697 C C . LEU A 1 93 ? 2.185 4.299 6.356 1.00 97.69 93 LEU A C 1
ATOM 699 O O . LEU A 1 93 ? 1.154 3.838 6.834 1.00 97.69 93 LEU A O 1
ATOM 703 N N . PHE A 1 94 ? 2.502 5.593 6.432 1.00 97.62 94 PHE A N 1
ATOM 704 C CA . PHE A 1 94 ? 1.628 6.582 7.052 1.00 97.62 94 PHE A CA 1
ATOM 705 C C . PHE A 1 94 ? 0.250 6.580 6.384 1.00 97.62 94 PHE A C 1
ATOM 707 O O . PHE A 1 94 ? -0.769 6.514 7.067 1.00 97.62 94 PHE A O 1
ATOM 714 N N . LEU A 1 95 ? 0.219 6.632 5.048 1.00 97.62 95 LEU A N 1
ATOM 715 C CA . LEU A 1 95 ? -1.029 6.662 4.287 1.00 97.62 95 LEU A CA 1
ATOM 716 C C . LEU A 1 95 ? -1.813 5.354 4.442 1.00 97.62 95 LEU A C 1
ATOM 718 O O . LEU A 1 95 ? -3.019 5.395 4.670 1.00 97.62 95 LEU A O 1
ATOM 722 N N . ALA A 1 96 ? -1.142 4.204 4.377 1.00 98.06 96 ALA A N 1
ATOM 723 C CA . ALA A 1 96 ? -1.780 2.904 4.562 1.00 98.06 96 ALA A CA 1
ATOM 724 C C . ALA A 1 96 ? -2.351 2.729 5.979 1.00 98.06 96 ALA A C 1
ATOM 726 O O . ALA A 1 96 ? -3.492 2.294 6.134 1.00 98.06 96 ALA A O 1
ATOM 727 N N . ALA A 1 97 ? -1.599 3.136 7.005 1.00 98.12 97 ALA A N 1
ATOM 728 C CA . ALA A 1 97 ? -2.047 3.111 8.392 1.00 98.12 97 ALA A CA 1
ATOM 729 C C . ALA A 1 97 ? -3.239 4.049 8.631 1.00 98.12 97 ALA A C 1
ATOM 731 O O . ALA A 1 97 ? -4.186 3.663 9.312 1.00 98.12 97 ALA A O 1
ATOM 732 N N . GLU A 1 98 ? -3.234 5.255 8.051 1.00 98.06 98 GLU A N 1
ATOM 733 C CA . GLU A 1 98 ? -4.376 6.176 8.118 1.00 98.06 98 GLU A CA 1
ATOM 734 C C . GLU A 1 98 ? -5.627 5.573 7.476 1.00 98.06 98 GLU A C 1
ATOM 736 O O . GLU A 1 98 ? -6.689 5.584 8.101 1.00 98.06 98 GLU A O 1
ATOM 741 N N . ARG A 1 99 ? -5.515 5.004 6.267 1.00 97.62 99 ARG A N 1
ATOM 742 C CA . ARG A 1 99 ? -6.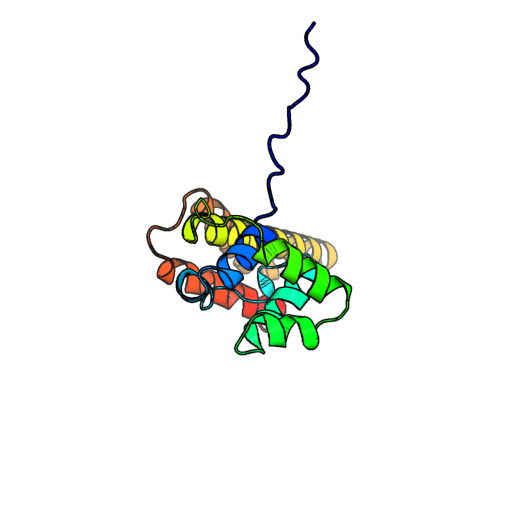653 4.350 5.598 1.00 97.62 99 ARG A CA 1
ATOM 743 C C . ARG A 1 99 ? -7.213 3.205 6.441 1.00 97.62 99 ARG A C 1
ATOM 745 O O . ARG A 1 99 ? -8.426 3.126 6.620 1.00 97.62 99 ARG A O 1
ATOM 752 N N . ALA A 1 100 ? -6.345 2.350 6.982 1.00 97.81 100 ALA A N 1
ATOM 753 C CA . ALA A 1 100 ? -6.758 1.240 7.835 1.00 97.81 100 ALA A CA 1
ATOM 754 C C . ALA A 1 100 ? -7.446 1.731 9.121 1.00 97.81 100 ALA A C 1
ATOM 756 O O . ALA A 1 100 ? -8.508 1.228 9.475 1.00 97.81 100 ALA A O 1
ATOM 757 N N . ALA A 1 101 ? -6.904 2.761 9.779 1.00 97.81 101 ALA A N 1
ATOM 758 C CA . ALA A 1 101 ? -7.501 3.328 10.987 1.00 97.81 101 ALA A CA 1
ATOM 759 C C . ALA A 1 101 ? -8.887 3.922 10.705 1.00 97.81 101 ALA A C 1
ATOM 761 O O . ALA A 1 101 ? -9.826 3.660 11.451 1.00 97.81 101 ALA A O 1
ATOM 762 N N . VAL A 1 102 ? -9.040 4.666 9.605 1.00 97.81 102 VAL A N 1
ATOM 763 C CA . VAL A 1 102 ? -10.333 5.232 9.187 1.00 97.81 102 VAL A CA 1
ATOM 764 C C . VAL A 1 102 ? -11.353 4.134 8.878 1.00 97.81 102 VAL A C 1
ATOM 766 O O . VAL A 1 102 ? -12.514 4.262 9.267 1.00 97.81 102 VAL A O 1
ATOM 769 N N . ALA A 1 103 ? -10.940 3.051 8.216 1.00 96.75 103 ALA A N 1
ATOM 770 C CA . ALA A 1 103 ? -11.817 1.917 7.930 1.00 96.75 103 ALA A CA 1
ATOM 771 C C . ALA A 1 103 ? -12.300 1.227 9.218 1.00 96.75 103 ALA A C 1
ATOM 773 O O . ALA A 1 103 ? -13.501 1.025 9.388 1.00 96.75 103 ALA A O 1
ATOM 774 N N . LEU A 1 104 ? -11.393 0.956 10.162 1.00 97.06 104 LEU A N 1
ATOM 775 C CA . LEU A 1 104 ? -11.736 0.374 11.465 1.00 97.06 104 LEU A CA 1
ATOM 776 C C . LEU A 1 104 ? -12.635 1.307 12.293 1.00 97.06 104 LEU A C 1
ATOM 778 O O . LEU A 1 104 ? -13.604 0.864 12.899 1.00 97.06 104 LEU A O 1
ATOM 782 N N . GLU A 1 105 ? -12.365 2.616 12.295 1.00 97.12 105 GLU A N 1
ATOM 783 C CA . GLU A 1 105 ? -13.212 3.616 12.959 1.00 97.12 105 GLU A CA 1
ATOM 784 C C . GLU A 1 105 ? -14.616 3.697 12.334 1.00 97.12 105 GLU A C 1
ATOM 786 O O . GLU A 1 105 ? -15.595 4.001 13.026 1.00 97.12 105 GLU A O 1
ATOM 791 N N . ALA A 1 106 ? -14.737 3.478 11.022 1.00 97.12 106 ALA A N 1
ATOM 792 C CA . ALA A 1 106 ? -16.023 3.397 10.342 1.00 97.12 106 ALA A CA 1
ATOM 793 C C . ALA A 1 106 ? -16.778 2.127 10.750 1.00 97.12 106 ALA A C 1
ATOM 795 O O . ALA A 1 106 ? -17.942 2.226 11.140 1.00 97.12 106 ALA A O 1
ATOM 796 N N . GLU A 1 107 ? -16.110 0.975 10.751 1.00 96.00 107 GLU A N 1
ATOM 797 C CA . GLU A 1 107 ? -16.705 -0.307 11.133 1.00 96.00 107 GLU A CA 1
ATOM 798 C C . GLU A 1 107 ? -17.150 -0.326 12.604 1.00 96.00 107 GLU A C 1
ATOM 800 O O . GLU A 1 107 ? -18.278 -0.712 12.916 1.00 96.00 107 GLU A O 1
ATOM 805 N N . ALA A 1 108 ? -16.335 0.211 13.515 1.00 96.31 108 ALA A N 1
ATOM 806 C CA . ALA A 1 108 ? -16.695 0.389 14.923 1.00 96.31 108 ALA A CA 1
ATOM 807 C C . ALA A 1 108 ? -17.980 1.214 15.101 1.00 96.31 108 ALA A C 1
ATOM 809 O O . ALA A 1 108 ? -18.809 0.932 15.967 1.00 96.31 108 ALA A O 1
ATOM 810 N N . ARG A 1 109 ? -18.171 2.246 14.269 1.00 96.56 109 ARG A N 1
ATOM 811 C CA . ARG A 1 109 ? -19.368 3.097 14.304 1.00 96.56 109 ARG A CA 1
ATOM 812 C C . ARG A 1 109 ? -20.593 2.401 13.717 1.00 96.56 109 ARG A C 1
ATOM 814 O O . ARG A 1 109 ? -21.692 2.632 14.212 1.00 96.56 109 ARG A O 1
ATOM 821 N N . LEU A 1 110 ? -20.410 1.595 12.673 1.00 96.81 110 LEU A N 1
ATOM 822 C CA . LEU A 1 110 ? -21.485 0.836 12.031 1.00 96.81 110 LEU A CA 1
ATOM 823 C C . LEU A 1 110 ? -21.977 -0.310 12.922 1.00 96.81 110 LEU A C 1
ATOM 825 O O . LEU A 1 110 ? -23.183 -0.493 13.070 1.00 96.81 110 LEU A O 1
ATOM 829 N N . SER A 1 111 ? -21.051 -1.038 13.545 1.00 96.25 111 SER A N 1
ATOM 830 C CA . SER A 1 111 ? -21.344 -2.141 14.469 1.00 96.25 111 SER A CA 1
ATOM 831 C C . SER A 1 111 ? -21.787 -1.669 15.858 1.00 96.25 111 SER A C 1
ATOM 833 O O . SER A 1 111 ? -22.510 -2.382 16.551 1.00 96.25 111 SER A O 1
ATOM 835 N N . GLY A 1 112 ? -21.370 -0.468 16.273 1.00 96.12 112 GLY A N 1
ATOM 836 C CA . GLY A 1 112 ? -21.576 0.041 17.629 1.00 96.12 112 GLY A CA 1
ATOM 837 C C . GLY A 1 112 ? -20.640 -0.580 18.671 1.00 96.12 112 GLY A C 1
ATOM 838 O O . GLY A 1 112 ? -20.830 -0.344 19.864 1.00 96.12 112 GLY A O 1
ATOM 839 N N . ASP A 1 113 ? -19.635 -1.347 18.244 1.00 94.69 113 ASP A N 1
ATOM 840 C CA . ASP A 1 113 ? -18.717 -2.075 19.118 1.00 94.69 113 ASP A CA 1
ATOM 841 C C . ASP A 1 113 ? -17.302 -1.492 19.066 1.00 94.69 113 ASP A C 1
ATOM 843 O O . ASP A 1 113 ? -16.380 -2.068 18.503 1.00 94.69 113 ASP A O 1
ATOM 847 N N . LEU A 1 114 ? -17.109 -0.317 19.667 1.00 93.56 114 LEU A N 1
ATOM 848 C CA . LEU A 1 114 ? -15.789 0.319 19.701 1.00 93.56 114 LEU A CA 1
ATOM 849 C C . LEU A 1 114 ? -14.735 -0.525 20.434 1.00 93.56 114 LEU A C 1
ATOM 851 O O . LEU A 1 114 ? -13.559 -0.444 20.094 1.00 93.56 114 LEU A O 1
ATOM 855 N N . ALA A 1 115 ? -15.135 -1.295 21.449 1.00 95.75 115 ALA A N 1
ATOM 856 C CA . ALA A 1 115 ? -14.200 -2.009 22.317 1.00 95.75 115 ALA A CA 1
ATOM 857 C C . ALA A 1 115 ? -13.372 -3.040 21.543 1.00 95.75 115 ALA A C 1
ATOM 859 O O . ALA A 1 115 ? -12.177 -3.171 21.805 1.00 95.75 115 ALA A O 1
ATOM 860 N N . THR A 1 116 ? -14.010 -3.695 20.577 1.00 95.19 116 THR A N 1
ATOM 861 C CA . THR A 1 116 ? -13.412 -4.662 19.656 1.00 95.19 116 THR A CA 1
ATOM 862 C C . THR A 1 116 ? -12.310 -3.998 18.813 1.00 95.19 116 THR A C 1
ATOM 864 O O . THR A 1 116 ? -11.137 -4.313 18.998 1.00 95.19 116 THR A O 1
ATOM 867 N N . TYR A 1 117 ? -12.617 -2.920 18.080 1.00 95.69 117 TYR A N 1
ATOM 868 C CA . TYR A 1 117 ? -11.652 -2.255 17.183 1.00 95.69 117 TYR A CA 1
ATOM 869 C C . TYR A 1 117 ? -10.590 -1.381 17.881 1.00 95.69 117 TYR A C 1
ATOM 871 O O . TYR A 1 117 ? -9.573 -1.020 17.272 1.00 95.69 117 TYR A O 1
ATOM 879 N N . GLN A 1 118 ? -10.811 -0.980 19.139 1.00 96.31 118 GLN A N 1
ATOM 880 C CA . GLN A 1 118 ? -9.983 0.011 19.838 1.00 96.31 118 GLN A CA 1
ATOM 881 C C . GLN A 1 118 ? -8.479 -0.336 19.892 1.00 96.31 118 GLN A C 1
ATOM 883 O O . GLN A 1 118 ? -7.677 0.574 19.653 1.00 96.31 118 GLN A O 1
ATOM 888 N N . PRO A 1 119 ? -8.042 -1.583 20.171 1.00 96.94 119 PRO A N 1
ATOM 889 C CA . PRO A 1 119 ? -6.621 -1.931 20.202 1.00 96.94 119 PRO A CA 1
ATOM 890 C C . PRO A 1 119 ? -5.924 -1.704 18.855 1.00 96.94 119 PRO A C 1
ATOM 892 O O . PRO A 1 119 ? -4.850 -1.099 18.815 1.00 96.94 119 PRO A O 1
ATOM 895 N N . SER A 1 120 ? -6.559 -2.117 17.755 1.00 97.44 120 SER A N 1
ATOM 896 C CA . SER A 1 120 ? -6.043 -1.952 16.390 1.00 97.44 120 SER A CA 1
ATOM 897 C C . SER A 1 120 ? -5.978 -0.479 15.979 1.00 97.44 120 SER A C 1
ATOM 899 O O . SER A 1 120 ? -4.951 -0.017 15.474 1.00 97.44 120 SER A O 1
ATOM 901 N N . ILE A 1 121 ? -7.025 0.300 16.276 1.00 97.31 121 ILE A N 1
ATOM 902 C CA . ILE A 1 121 ? -7.041 1.751 16.026 1.00 97.31 121 ILE A CA 1
ATOM 903 C C . ILE A 1 121 ? -5.922 2.444 16.817 1.00 97.31 121 ILE A C 1
ATOM 905 O O . ILE A 1 121 ? -5.167 3.244 16.259 1.00 97.31 121 ILE A O 1
ATOM 909 N N . SER A 1 122 ? -5.771 2.129 18.107 1.00 97.88 122 SER A N 1
ATOM 910 C CA . SER A 1 122 ? -4.712 2.698 18.946 1.00 97.88 122 SER A CA 1
ATOM 911 C C . SER A 1 122 ? -3.312 2.341 18.440 1.00 97.88 122 SER A C 1
ATOM 913 O O . SER A 1 122 ? -2.466 3.231 18.354 1.00 97.88 122 SER A O 1
ATOM 915 N N . TYR A 1 123 ? -3.081 1.084 18.047 1.00 98.00 123 TYR A N 1
ATOM 916 C CA . TYR A 1 123 ? -1.818 0.635 17.456 1.00 98.00 123 TYR A CA 1
ATOM 917 C C . TYR A 1 123 ? -1.445 1.460 16.217 1.00 98.00 123 TYR A C 1
ATOM 919 O O . TYR A 1 123 ? -0.346 2.016 16.142 1.00 98.00 123 TYR A O 1
ATOM 927 N N . LEU A 1 124 ? -2.381 1.613 15.276 1.00 98.19 124 LEU A N 1
ATOM 928 C CA . LEU A 1 124 ? -2.165 2.396 14.060 1.00 98.19 124 LEU A CA 1
ATOM 929 C C . LEU A 1 124 ? -1.900 3.873 14.356 1.00 98.19 124 LEU A C 1
ATOM 931 O O . LEU A 1 124 ? -0.985 4.461 13.782 1.00 98.19 124 LEU A O 1
ATOM 935 N N . ARG A 1 125 ? -2.649 4.483 15.282 1.00 98.00 125 ARG A N 1
ATOM 936 C CA . ARG A 1 125 ? -2.462 5.896 15.651 1.00 98.00 125 ARG A CA 1
ATOM 937 C C . ARG A 1 125 ? -1.091 6.157 16.274 1.00 98.00 125 ARG A C 1
ATOM 939 O O . ARG A 1 125 ? -0.491 7.191 15.978 1.00 98.00 125 ARG A O 1
ATOM 946 N N . THR A 1 126 ? -0.557 5.227 17.066 1.00 98.00 126 THR A N 1
ATOM 947 C CA . THR A 1 126 ? 0.821 5.315 17.576 1.00 98.00 126 THR A CA 1
ATOM 948 C C . THR A 1 126 ? 1.842 5.306 16.438 1.00 98.00 126 THR A C 1
ATOM 950 O O . THR A 1 126 ? 2.726 6.164 16.409 1.00 98.00 126 THR A O 1
ATOM 953 N N . TRP A 1 127 ? 1.692 4.408 15.462 1.00 97.69 127 TRP A N 1
ATOM 954 C CA . TRP A 1 127 ? 2.561 4.374 14.282 1.00 97.69 127 TRP A CA 1
ATOM 955 C C . TRP A 1 127 ? 2.473 5.642 13.434 1.00 97.69 127 TRP A C 1
ATOM 957 O O . TRP A 1 127 ? 3.501 6.199 13.059 1.00 97.69 127 TRP A O 1
ATOM 967 N N . ILE A 1 128 ? 1.263 6.146 13.184 1.00 97.50 128 ILE A N 1
ATOM 968 C CA . ILE A 1 128 ? 1.016 7.387 12.430 1.00 97.50 128 ILE A CA 1
ATOM 969 C C . ILE A 1 128 ? 1.745 8.582 13.065 1.00 97.50 128 ILE A C 1
ATOM 971 O O . ILE A 1 128 ? 2.263 9.443 12.353 1.00 97.50 128 ILE A O 1
ATOM 975 N N . ILE A 1 129 ? 1.801 8.651 14.400 1.00 96.75 129 ILE A N 1
ATOM 976 C CA . ILE A 1 129 ? 2.554 9.694 15.111 1.00 96.75 129 ILE A CA 1
ATOM 977 C C . ILE A 1 129 ? 4.061 9.519 14.889 1.00 96.75 129 ILE A C 1
ATOM 979 O O . ILE A 1 129 ? 4.733 10.503 14.583 1.00 96.75 129 ILE A O 1
ATOM 983 N N . GLY A 1 130 ? 4.577 8.293 15.010 1.00 94.44 130 GLY A N 1
ATOM 98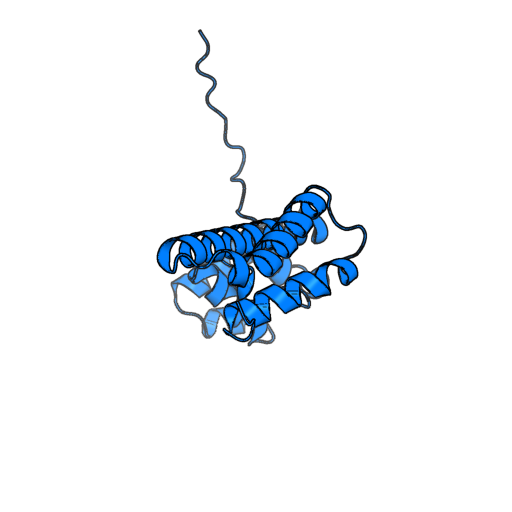4 C CA . GLY A 1 130 ? 6.003 7.996 14.843 1.00 94.44 130 GLY A CA 1
ATOM 985 C C . GLY A 1 130 ? 6.524 8.236 13.422 1.00 94.44 130 GLY A C 1
ATOM 986 O O . GLY A 1 130 ? 7.587 8.820 13.252 1.00 94.44 130 GLY A O 1
ATOM 987 N N . LEU A 1 131 ? 5.742 7.881 12.399 1.00 95.31 131 LEU A N 1
ATOM 988 C CA . LEU A 1 131 ? 6.107 8.012 10.977 1.00 95.31 131 LEU A CA 1
ATOM 989 C C . LEU A 1 131 ? 6.178 9.463 10.469 1.00 95.31 131 LEU A C 1
ATOM 991 O O . LEU A 1 131 ? 6.511 9.707 9.309 1.00 95.31 131 LEU A O 1
ATOM 995 N N . ARG A 1 132 ? 5.876 10.452 11.320 1.00 88.38 132 ARG A N 1
ATOM 996 C CA . ARG A 1 132 ? 6.134 11.870 11.012 1.00 88.38 132 ARG A CA 1
ATOM 997 C C . ARG A 1 132 ? 7.622 12.154 10.839 1.00 88.38 132 ARG A C 1
ATOM 999 O O . ARG A 1 132 ? 7.978 13.090 10.129 1.00 88.38 132 ARG A O 1
ATOM 1006 N N . GLU A 1 133 ? 8.463 11.345 11.470 1.00 88.81 133 GLU A N 1
ATOM 1007 C CA . GLU A 1 133 ? 9.903 11.328 11.264 1.00 88.81 133 GLU A CA 1
ATOM 1008 C C . GLU A 1 133 ? 10.269 10.068 10.474 1.00 88.81 133 GLU A C 1
ATOM 1010 O O . GLU A 1 133 ? 9.699 8.995 10.683 1.00 88.81 133 GLU A O 1
ATOM 1015 N N . ALA A 1 134 ? 11.194 10.196 9.520 1.00 84.44 134 ALA A N 1
ATOM 1016 C CA . ALA A 1 134 ? 11.648 9.037 8.764 1.00 84.44 134 ALA A CA 1
ATOM 1017 C C . ALA A 1 134 ? 12.352 8.051 9.715 1.00 84.44 134 ALA A C 1
ATOM 1019 O O . ALA A 1 134 ? 13.174 8.484 10.530 1.00 84.44 134 ALA A O 1
ATOM 1020 N N . PRO A 1 135 ? 12.064 6.741 9.615 1.00 87.69 135 PRO A N 1
ATOM 1021 C CA . PRO A 1 135 ? 12.731 5.754 10.446 1.00 87.69 135 PRO A CA 1
ATOM 1022 C C . PRO A 1 135 ? 14.236 5.786 10.170 1.00 87.69 135 PRO A C 1
ATOM 1024 O O . PRO A 1 135 ? 14.675 5.958 9.031 1.00 87.69 135 PRO A O 1
ATOM 1027 N N . SER A 1 136 ? 15.040 5.594 11.215 1.00 87.88 136 SER A N 1
ATOM 1028 C CA . SER A 1 136 ? 16.494 5.498 11.067 1.00 87.88 136 SER A CA 1
ATOM 1029 C C . SER A 1 136 ? 16.899 4.287 10.220 1.00 87.88 136 SER A C 1
ATOM 1031 O O . SER A 1 136 ? 17.853 4.385 9.449 1.00 87.88 136 SER A O 1
ATOM 1033 N N . ASP A 1 137 ? 16.135 3.196 10.327 1.00 90.56 137 ASP A N 1
ATOM 1034 C CA . ASP A 1 137 ? 16.341 1.914 9.654 1.00 90.56 137 ASP A CA 1
ATOM 1035 C C . ASP A 1 137 ? 14.997 1.316 9.190 1.00 90.56 137 ASP A C 1
ATOM 1037 O O . ASP A 1 137 ? 14.014 1.306 9.938 1.00 90.56 137 ASP A O 1
ATOM 1041 N N . LEU A 1 138 ? 14.960 0.784 7.967 1.00 88.31 138 LEU A N 1
ATOM 1042 C CA . LEU A 1 138 ? 13.795 0.109 7.393 1.00 88.31 138 LEU A CA 1
ATOM 1043 C C . LEU A 1 138 ? 13.450 -1.206 8.107 1.00 88.31 138 LEU A C 1
ATOM 1045 O O . LEU A 1 138 ? 12.294 -1.617 8.110 1.00 88.31 138 LEU A O 1
ATOM 1049 N N . ALA A 1 139 ? 14.379 -1.833 8.826 1.00 89.81 139 ALA A N 1
ATOM 1050 C CA . ALA A 1 139 ? 14.028 -2.985 9.659 1.00 89.81 139 ALA A CA 1
ATOM 1051 C C . ALA A 1 139 ? 12.993 -2.629 10.749 1.00 89.81 139 ALA A C 1
ATOM 1053 O O . ALA A 1 139 ? 12.227 -3.485 11.197 1.00 89.81 139 ALA A O 1
ATOM 1054 N N . THR A 1 140 ? 12.922 -1.358 11.162 1.00 92.50 140 THR A N 1
ATOM 1055 C CA . THR A 1 140 ? 12.004 -0.908 12.221 1.00 92.50 140 THR A CA 1
ATOM 1056 C C . THR A 1 140 ? 10.542 -0.858 11.782 1.00 92.50 140 THR A C 1
ATOM 1058 O O . THR A 1 140 ? 9.663 -0.957 12.634 1.00 92.50 140 THR A O 1
ATOM 1061 N N . ILE A 1 141 ? 10.258 -0.761 10.477 1.00 93.94 141 ILE A N 1
ATOM 1062 C CA . ILE A 1 141 ? 8.885 -0.678 9.949 1.00 93.94 141 ILE A CA 1
ATOM 1063 C C . ILE A 1 141 ? 8.220 -2.048 9.759 1.00 93.94 141 ILE A C 1
ATOM 1065 O O . ILE A 1 141 ? 7.009 -2.116 9.544 1.00 93.94 141 ILE A O 1
ATOM 1069 N N . GLN A 1 142 ? 8.982 -3.142 9.868 1.00 94.56 142 GLN A N 1
ATOM 1070 C CA . GLN A 1 142 ? 8.498 -4.504 9.616 1.00 94.56 142 GLN A CA 1
ATOM 1071 C C . GLN A 1 142 ? 7.237 -4.874 10.423 1.00 94.56 142 GLN A C 1
ATOM 1073 O O . GLN A 1 142 ? 6.295 -5.391 9.824 1.00 94.56 142 GLN A O 1
ATOM 1078 N N . PRO A 1 143 ? 7.138 -4.574 11.738 1.00 96.38 143 PRO A N 1
ATOM 1079 C CA . PRO A 1 143 ? 5.936 -4.897 12.506 1.00 96.38 143 PRO A CA 1
ATOM 1080 C C . PRO A 1 143 ? 4.657 -4.274 11.932 1.00 96.38 143 PRO A C 1
ATOM 1082 O O . PRO A 1 143 ? 3.650 -4.969 11.812 1.00 96.38 143 PRO A O 1
ATOM 1085 N N . LEU A 1 144 ? 4.704 -2.998 11.533 1.00 97.25 144 LEU A N 1
ATOM 1086 C CA . LEU A 1 144 ? 3.561 -2.323 10.916 1.00 97.25 144 LEU A CA 1
ATOM 1087 C C . LEU A 1 144 ? 3.265 -2.883 9.524 1.00 97.25 144 LEU A C 1
ATOM 1089 O O . LEU A 1 144 ? 2.104 -3.107 9.192 1.00 97.25 144 LEU A O 1
ATOM 1093 N N . LEU A 1 145 ? 4.303 -3.124 8.719 1.00 96.62 145 LEU A N 1
ATOM 1094 C CA . LEU A 1 145 ? 4.158 -3.687 7.377 1.00 96.62 145 LEU A CA 1
ATOM 1095 C C . LEU A 1 145 ? 3.435 -5.039 7.423 1.00 96.62 145 LEU A C 1
ATOM 1097 O O . LEU A 1 145 ? 2.473 -5.249 6.689 1.00 96.62 145 LEU A O 1
ATOM 1101 N N . ARG A 1 146 ? 3.854 -5.926 8.333 1.00 96.62 146 ARG A N 1
ATOM 1102 C CA . ARG A 1 146 ? 3.210 -7.225 8.552 1.00 96.62 146 ARG A CA 1
ATOM 1103 C C . ARG A 1 146 ? 1.757 -7.069 8.977 1.00 96.62 146 ARG A C 1
ATOM 1105 O O . ARG A 1 146 ? 0.893 -7.710 8.395 1.00 96.62 146 ARG A O 1
ATOM 1112 N N . TRP A 1 147 ? 1.493 -6.186 9.938 1.00 97.81 147 TRP A N 1
ATOM 1113 C CA . TRP A 1 147 ? 0.133 -5.924 10.401 1.00 97.81 147 TRP A CA 1
ATOM 1114 C C . TRP A 1 147 ? -0.779 -5.457 9.255 1.00 97.81 147 TRP A C 1
ATOM 1116 O O . TRP A 1 147 ? -1.897 -5.943 9.122 1.00 97.81 147 TRP A O 1
ATOM 1126 N N . LEU A 1 148 ? -0.296 -4.559 8.386 1.00 97.56 148 LEU A N 1
ATOM 1127 C CA . LEU A 1 148 ? -1.058 -4.060 7.234 1.00 97.56 148 LEU A CA 1
ATOM 1128 C C . LEU A 1 148 ? -1.351 -5.157 6.203 1.00 97.56 148 LEU A C 1
ATOM 1130 O O . LEU A 1 148 ? -2.450 -5.189 5.651 1.00 97.56 148 LEU A O 1
ATOM 1134 N N . VAL A 1 149 ? -0.393 -6.055 5.956 1.00 96.56 149 VAL A N 1
ATOM 1135 C CA . VAL A 1 149 ? -0.596 -7.229 5.092 1.00 96.56 149 VAL A CA 1
ATOM 1136 C C . VAL A 1 149 ? -1.658 -8.145 5.691 1.00 96.56 149 VAL A C 1
ATOM 1138 O O . VAL A 1 149 ? -2.641 -8.455 5.017 1.00 96.56 149 VAL A O 1
ATOM 1141 N N . ASP A 1 150 ? -1.518 -8.507 6.967 1.00 96.56 150 ASP A N 1
ATOM 1142 C CA . ASP A 1 150 ? -2.472 -9.372 7.664 1.00 96.56 150 ASP A CA 1
ATOM 1143 C C . ASP A 1 150 ? -3.884 -8.768 7.653 1.00 96.56 150 ASP A C 1
ATOM 1145 O O . ASP A 1 150 ? -4.855 -9.476 7.386 1.00 96.56 150 ASP A O 1
ATOM 1149 N N . TYR A 1 151 ? -4.000 -7.454 7.867 1.00 94.50 151 TYR A N 1
ATOM 1150 C CA . TYR A 1 151 ? -5.271 -6.735 7.803 1.00 94.50 151 TYR A CA 1
ATOM 1151 C C . TYR A 1 151 ? -5.880 -6.775 6.396 1.00 94.50 151 TYR A C 1
ATOM 1153 O O . TYR A 1 151 ? -7.063 -7.074 6.247 1.00 94.50 151 TYR A O 1
ATOM 1161 N N . SER A 1 152 ? -5.076 -6.534 5.354 1.00 91.94 152 SER A N 1
ATOM 1162 C CA . SER A 1 152 ? -5.552 -6.557 3.962 1.00 91.94 152 SER A CA 1
ATOM 1163 C C . SER A 1 152 ? -6.045 -7.935 3.506 1.00 91.94 152 SER A C 1
ATOM 1165 O O . SER A 1 152 ? -6.904 -8.025 2.632 1.00 91.94 152 SER A O 1
ATOM 1167 N N . GLU A 1 153 ? -5.543 -9.001 4.130 1.00 91.12 153 GLU A N 1
ATOM 1168 C CA . GLU A 1 153 ? -5.937 -10.388 3.872 1.00 91.12 153 GLU A CA 1
ATOM 1169 C C . GLU A 1 153 ? -7.067 -10.874 4.799 1.00 91.12 153 GLU A C 1
ATOM 1171 O O . GLU A 1 153 ? -7.473 -12.033 4.718 1.00 91.12 153 GLU A O 1
ATOM 1176 N N . GLY A 1 154 ? -7.579 -10.013 5.688 1.00 88.44 154 GLY A N 1
ATOM 1177 C CA . GLY A 1 154 ? -8.643 -10.352 6.637 1.00 88.44 154 GLY A CA 1
ATOM 1178 C C . GLY A 1 154 ? -8.204 -11.283 7.773 1.00 88.44 154 GLY A C 1
ATOM 1179 O O . GLY A 1 154 ? -9.037 -11.979 8.344 1.00 88.44 154 GLY A O 1
ATOM 1180 N N . ARG A 1 155 ? -6.902 -11.331 8.087 1.00 78.75 155 ARG A N 1
ATOM 1181 C CA . ARG A 1 155 ? -6.312 -12.190 9.135 1.00 78.75 155 ARG A CA 1
ATOM 1182 C C . ARG A 1 155 ? -6.162 -11.508 10.493 1.00 78.75 155 ARG A C 1
ATOM 1184 O O . ARG A 1 155 ? -5.745 -12.152 11.450 1.00 78.75 155 ARG A O 1
ATOM 1191 N N . VAL A 1 156 ? -6.433 -10.210 10.571 1.00 74.00 156 VAL A N 1
ATOM 1192 C CA . VAL A 1 156 ? -6.427 -9.478 11.839 1.00 74.00 156 VAL A CA 1
ATOM 1193 C C . VAL A 1 156 ? -7.810 -9.595 12.459 1.00 74.00 156 VAL A C 1
ATOM 1195 O O . VAL A 1 156 ? -8.784 -9.138 11.864 1.00 74.00 156 VAL A O 1
ATOM 1198 N N . ASP A 1 157 ? -7.868 -10.182 13.653 1.00 62.31 157 ASP A N 1
ATOM 1199 C CA . ASP A 1 157 ? -9.054 -10.123 14.500 1.00 62.31 157 ASP A CA 1
ATOM 1200 C C . ASP A 1 157 ? -9.258 -8.655 14.897 1.00 62.31 157 ASP A C 1
ATOM 1202 O O . ASP A 1 157 ? -8.438 -8.061 15.609 1.00 62.31 157 ASP A O 1
ATOM 1206 N N . ALA A 1 158 ? -10.295 -8.053 14.316 1.00 56.19 158 ALA A N 1
ATOM 1207 C CA . ALA A 1 158 ? -10.737 -6.706 14.625 1.00 56.19 158 ALA A CA 1
ATOM 1208 C C . ALA A 1 158 ? -11.639 -6.719 15.848 1.00 56.19 158 ALA A C 1
ATOM 1210 O O . ALA A 1 158 ? -12.391 -7.708 16.015 1.00 56.19 158 ALA A O 1
#

Foldseek 3Di:
DDPDDPPCDPHPDALLLLLLLCCQVPVVLAVVLDDLLLDPDPLSSLLNVLSNVDPHLVSSLVPDDVSSVVSSVVSNPDDNPPRDNQLSSLNSLLVSLVVLLVVLVVVCVVVVPCVQSVVSNVVSVVSNVVSVDRDPDPVVCVVSSVVSVCVVVVNDRD